Protein AF-A0A8X6LB91-F1 (afdb_monomer)

Organism: Trichonephila clavata (NCBI:txid2740835)

Solvent-accessible surface area (backbone atoms only — not comparable to full-atom values): 6832 Å² total; per-residue (Å²): 137,91,85,79,81,79,76,78,58,81,75,78,71,67,66,92,68,75,81,70,51,73,68,56,51,52,51,51,53,52,53,54,64,71,63,55,77,73,88,69,89,72,88,66,86,80,71,81,89,72,65,76,62,70,81,71,53,60,57,46,66,46,72,69,92,65,95,73,62,92,92,57,74,76,45,51,69,76,27,46,51,78,43,82,57,100,87,54,70,45,63,54,79,78,84,82,127

Structure (mmCIF, N/CA/C/O backbone):
data_AF-A0A8X6LB91-F1
#
_entry.id   AF-A0A8X6LB91-F1
#
loop_
_atom_site.group_PDB
_atom_site.id
_atom_site.type_symbol
_atom_site.label_atom_id
_atom_site.label_alt_id
_atom_site.label_comp_id
_atom_site.label_asym_id
_atom_site.label_entity_id
_atom_site.label_seq_id
_atom_site.pdbx_PDB_ins_code
_atom_site.Cartn_x
_atom_site.Cartn_y
_atom_site.Cartn_z
_atom_site.occupancy
_atom_site.B_iso_or_equiv
_atom_site.auth_seq_id
_atom_site.auth_comp_id
_atom_site.auth_asym_id
_atom_site.auth_atom_id
_atom_site.pdbx_PDB_model_num
ATOM 1 N N . MET A 1 1 ? 23.402 -38.385 -31.953 1.00 45.81 1 MET A N 1
ATOM 2 C CA . MET A 1 1 ? 22.320 -37.489 -31.497 1.00 45.81 1 MET A CA 1
ATOM 3 C C . MET A 1 1 ? 22.948 -36.538 -30.490 1.00 45.81 1 MET A C 1
ATOM 5 O O . MET A 1 1 ? 23.275 -36.982 -29.400 1.00 45.81 1 MET A O 1
ATOM 9 N N . VAL A 1 2 ? 23.268 -35.303 -30.886 1.00 44.09 2 VAL A N 1
ATOM 10 C CA . VAL A 1 2 ? 23.902 -34.327 -29.981 1.00 44.09 2 VAL A CA 1
ATOM 11 C C . VAL A 1 2 ? 22.785 -33.481 -29.388 1.00 44.09 2 VAL A C 1
ATOM 13 O O . VAL A 1 2 ? 22.206 -32.644 -30.070 1.00 44.09 2 VAL A O 1
ATOM 16 N N . PHE A 1 3 ? 22.430 -33.778 -28.144 1.00 51.16 3 PHE A N 1
ATOM 17 C CA . PHE A 1 3 ? 21.485 -33.000 -27.356 1.00 51.16 3 PHE A CA 1
ATOM 18 C C . PHE A 1 3 ? 22.316 -32.270 -26.299 1.00 51.16 3 PHE A C 1
ATOM 20 O O . PHE A 1 3 ? 22.831 -32.914 -25.388 1.00 51.16 3 PHE A O 1
ATOM 27 N N . GLY A 1 4 ? 22.546 -30.966 -26.472 1.00 65.19 4 GLY A N 1
ATOM 28 C CA . GLY A 1 4 ? 23.412 -30.229 -25.546 1.00 65.19 4 GLY A CA 1
ATOM 29 C C . GLY A 1 4 ? 23.968 -28.884 -26.007 1.00 65.19 4 GLY A C 1
ATOM 30 O O . GLY A 1 4 ? 24.877 -28.382 -25.353 1.00 65.19 4 GLY A O 1
ATOM 31 N N . GLU A 1 5 ? 23.472 -28.273 -27.085 1.00 66.44 5 GLU A N 1
ATOM 32 C CA . GLU A 1 5 ? 23.800 -26.861 -27.307 1.00 66.44 5 GLU A CA 1
ATOM 33 C C . GLU A 1 5 ? 22.953 -25.988 -26.378 1.00 66.44 5 GLU A C 1
ATOM 35 O O . GLU A 1 5 ? 21.722 -26.045 -26.380 1.00 66.44 5 GLU A O 1
ATOM 40 N N . ASN A 1 6 ? 23.634 -25.194 -25.550 1.00 64.88 6 ASN A N 1
ATOM 41 C CA . ASN A 1 6 ? 23.001 -24.185 -24.715 1.00 64.88 6 ASN A CA 1
ATOM 42 C C . ASN A 1 6 ? 22.403 -23.117 -25.630 1.00 64.88 6 ASN A C 1
ATOM 44 O O . ASN A 1 6 ? 23.141 -22.341 -26.235 1.00 64.88 6 ASN A O 1
ATOM 48 N N . LEU A 1 7 ? 21.072 -23.066 -25.720 1.00 66.38 7 LEU A N 1
ATOM 49 C CA . LEU A 1 7 ? 20.389 -21.948 -26.360 1.00 66.38 7 LEU A CA 1
ATOM 50 C C . LEU A 1 7 ? 20.791 -20.677 -25.588 1.00 66.38 7 LEU A C 1
ATOM 52 O O . LEU A 1 7 ? 20.522 -20.610 -24.382 1.00 66.38 7 LEU A O 1
ATOM 56 N N . PRO A 1 8 ? 21.465 -19.693 -26.208 1.00 61.47 8 PRO A N 1
ATOM 57 C CA . PRO A 1 8 ? 21.866 -18.494 -25.493 1.00 61.47 8 PRO A CA 1
ATOM 58 C C . PRO A 1 8 ? 20.609 -17.811 -24.953 1.00 61.47 8 PRO A C 1
ATOM 60 O O . PRO A 1 8 ? 19.675 -17.509 -25.697 1.00 61.47 8 PRO A O 1
ATOM 63 N N . LEU A 1 9 ? 20.570 -17.609 -23.633 1.00 66.00 9 LEU A N 1
ATOM 64 C CA . LEU A 1 9 ? 19.507 -16.858 -22.974 1.00 66.00 9 LEU A CA 1
ATOM 65 C C . LEU A 1 9 ? 19.355 -15.516 -23.694 1.00 66.00 9 LEU A C 1
ATOM 67 O O . LEU A 1 9 ? 20.350 -14.842 -23.961 1.00 66.00 9 LEU A O 1
ATOM 71 N N . SER A 1 10 ? 18.115 -15.103 -23.962 1.00 59.59 10 SER A N 1
ATOM 72 C CA . SER A 1 10 ? 17.782 -13.873 -24.702 1.00 59.59 10 SER A CA 1
ATOM 73 C C . SER A 1 10 ? 18.458 -12.595 -24.162 1.00 59.59 10 SER A C 1
ATOM 75 O O . SER A 1 10 ? 18.444 -11.572 -24.839 1.00 59.59 10 SER A O 1
ATOM 77 N N . GLY A 1 11 ? 19.052 -12.640 -22.963 1.00 55.88 11 GLY A N 1
ATOM 78 C CA . GLY A 1 11 ? 19.839 -11.562 -22.363 1.00 55.88 11 GLY A CA 1
ATOM 79 C C . GLY A 1 11 ? 21.249 -11.358 -22.940 1.00 55.88 11 GLY A C 1
ATOM 80 O O . GLY A 1 11 ? 21.787 -10.270 -22.779 1.00 55.88 11 GLY A O 1
ATOM 81 N N . TYR A 1 12 ? 21.837 -12.333 -23.647 1.00 57.78 12 TYR A N 1
ATOM 82 C CA . TYR A 1 12 ? 23.148 -12.170 -24.308 1.00 57.78 12 TYR A CA 1
ATOM 83 C C . TYR A 1 12 ? 23.069 -11.422 -25.651 1.00 57.78 12 TYR A C 1
ATOM 85 O O . TYR A 1 12 ? 24.098 -11.110 -26.242 1.00 57.78 12 TYR A O 1
ATOM 93 N N . LEU A 1 13 ? 21.858 -11.120 -26.133 1.00 58.16 13 LEU A N 1
ATOM 94 C CA . LEU A 1 13 ? 21.624 -10.340 -27.356 1.00 58.16 13 LEU A CA 1
ATOM 95 C C . LEU A 1 13 ? 21.592 -8.825 -27.111 1.00 58.16 13 LEU A C 1
ATOM 97 O O . LEU A 1 13 ? 21.369 -8.050 -28.042 1.00 58.16 13 LEU A O 1
ATOM 101 N N . LEU A 1 14 ? 21.796 -8.384 -25.868 1.00 60.00 14 LEU A N 1
ATOM 102 C CA . LEU A 1 14 ? 21.882 -6.966 -25.551 1.00 60.00 14 LEU A CA 1
ATOM 103 C C . LEU A 1 14 ? 23.282 -6.467 -25.912 1.00 60.00 14 LEU A C 1
ATOM 105 O O . LEU A 1 14 ? 24.189 -6.430 -25.088 1.00 60.00 14 LEU A O 1
ATOM 109 N N . HIS A 1 15 ? 23.454 -6.108 -27.181 1.00 63.06 15 HIS A N 1
ATOM 110 C CA . HIS A 1 15 ? 24.549 -5.242 -27.594 1.00 63.06 15 HIS A CA 1
ATOM 111 C C . HIS A 1 15 ? 24.449 -3.912 -26.840 1.00 63.06 15 HIS A C 1
ATOM 113 O O . HIS A 1 15 ? 23.336 -3.446 -26.586 1.00 63.06 15 HIS A O 1
ATOM 119 N N . ASP A 1 16 ? 25.591 -3.284 -26.541 1.00 61.50 16 ASP A N 1
ATOM 120 C CA . ASP A 1 16 ? 25.652 -1.905 -26.048 1.00 61.50 16 ASP A CA 1
ATOM 121 C C . ASP A 1 16 ? 24.970 -0.972 -27.060 1.00 61.50 16 ASP A C 1
ATOM 123 O O . ASP A 1 16 ? 25.577 -0.439 -27.995 1.00 61.50 16 ASP A O 1
ATOM 127 N N . SER A 1 17 ? 23.658 -0.801 -26.917 1.00 62.50 17 SER A N 1
ATOM 128 C CA . SER A 1 17 ? 22.904 0.148 -27.711 1.00 62.50 17 SER A CA 1
ATOM 129 C C . SER A 1 17 ? 23.283 1.532 -27.211 1.00 62.50 17 SER A C 1
ATOM 131 O O . SER A 1 17 ? 23.098 1.835 -26.030 1.00 62.50 17 SER A O 1
ATOM 133 N N . LYS A 1 18 ? 23.806 2.373 -28.109 1.00 65.69 18 LYS A N 1
ATOM 134 C CA . LYS A 1 18 ? 24.037 3.795 -27.836 1.00 65.69 18 LYS A CA 1
ATOM 135 C C . LYS A 1 18 ? 22.816 4.374 -27.126 1.00 65.69 18 LYS A C 1
ATOM 137 O O . LYS A 1 18 ? 21.695 4.189 -27.598 1.00 65.69 18 LYS A O 1
ATOM 142 N N . LEU A 1 19 ? 23.055 5.064 -26.009 1.00 63.91 19 LEU A N 1
ATOM 143 C CA . LEU A 1 19 ? 22.016 5.732 -25.234 1.00 63.91 19 LEU A CA 1
ATOM 144 C C . LEU A 1 19 ? 21.145 6.558 -26.189 1.00 63.91 19 LEU A C 1
ATOM 146 O O . LEU A 1 19 ? 21.644 7.468 -26.855 1.00 63.91 19 LEU A O 1
ATOM 150 N N . ALA A 1 20 ? 19.872 6.178 -26.312 1.00 64.94 20 ALA A N 1
ATOM 151 C CA . ALA A 1 20 ? 18.947 6.828 -27.227 1.00 64.94 20 ALA A CA 1
ATOM 152 C C . ALA A 1 20 ? 18.900 8.327 -26.913 1.00 64.94 20 ALA A C 1
ATOM 154 O O . ALA A 1 20 ? 18.798 8.721 -25.748 1.00 64.94 20 ALA A O 1
ATOM 155 N N . SER A 1 21 ? 18.987 9.171 -27.946 1.00 76.94 21 SER A N 1
ATOM 156 C CA . SER A 1 21 ? 18.877 10.614 -27.746 1.00 76.94 21 SER A CA 1
ATOM 157 C C . SER A 1 21 ? 17.528 10.941 -27.086 1.00 76.94 21 SER A C 1
ATOM 159 O O . SER A 1 21 ? 16.532 10.263 -27.367 1.00 76.94 21 SER A O 1
ATOM 161 N N . PRO A 1 22 ? 17.440 12.002 -26.264 1.00 78.56 22 PRO A N 1
ATOM 162 C CA . PRO A 1 22 ? 16.179 12.404 -25.639 1.00 78.56 22 PRO A CA 1
ATOM 163 C C . PRO A 1 22 ? 15.037 12.580 -26.654 1.00 78.56 22 PRO A C 1
ATOM 165 O O . PRO A 1 22 ? 13.893 12.226 -26.380 1.00 78.56 22 PRO A O 1
ATOM 168 N N . SER A 1 23 ? 15.356 13.047 -27.866 1.00 79.69 23 SER A N 1
ATOM 169 C CA . SER A 1 23 ? 14.406 13.163 -28.979 1.00 79.69 23 SER A CA 1
ATOM 170 C C . SER A 1 23 ? 13.879 11.812 -29.476 1.00 79.69 23 SER A C 1
ATOM 172 O O . SER A 1 23 ? 12.680 11.675 -29.714 1.00 79.69 23 SER A O 1
ATOM 174 N N . SER A 1 24 ? 14.744 10.799 -29.575 1.00 79.44 24 SER A N 1
ATOM 175 C CA . SER A 1 24 ? 14.364 9.439 -29.978 1.00 79.44 24 SER A CA 1
ATOM 176 C C . SER A 1 24 ? 13.450 8.788 -28.937 1.00 79.44 24 SER A C 1
ATOM 178 O O . SER A 1 24 ? 12.484 8.116 -29.290 1.00 79.44 24 SER A O 1
ATOM 180 N N . PHE A 1 25 ? 13.702 9.039 -27.648 1.00 81.69 25 PHE A N 1
ATOM 181 C CA . PHE A 1 25 ? 12.842 8.568 -26.562 1.00 81.69 25 PHE A CA 1
ATOM 182 C C . PHE A 1 25 ? 11.435 9.178 -26.635 1.00 81.69 25 PHE A C 1
ATOM 184 O O . PHE A 1 25 ? 10.445 8.450 -26.580 1.00 81.69 25 PHE A O 1
ATOM 191 N N . VAL A 1 26 ? 11.334 10.496 -26.839 1.00 85.12 26 VAL A N 1
ATOM 192 C CA . VAL A 1 26 ? 10.039 11.180 -27.007 1.00 85.12 26 VAL A CA 1
ATOM 193 C C . VAL A 1 26 ? 9.275 10.627 -28.211 1.00 85.12 26 VAL A C 1
ATOM 195 O O . VAL A 1 26 ? 8.073 10.376 -28.113 1.00 85.12 26 VAL A O 1
ATOM 198 N N . GLN A 1 27 ? 9.961 10.373 -29.328 1.00 86.94 27 GLN A N 1
ATOM 199 C CA . GLN A 1 27 ? 9.348 9.758 -30.505 1.00 86.94 27 GLN A CA 1
ATOM 200 C C . GLN A 1 27 ? 8.775 8.370 -30.183 1.00 86.94 27 GLN A C 1
ATOM 202 O O . GLN A 1 27 ? 7.632 8.087 -30.540 1.00 86.94 27 GLN A O 1
ATOM 207 N N . ILE A 1 28 ? 9.515 7.536 -29.451 1.00 85.44 28 ILE A N 1
ATOM 208 C CA . ILE A 1 28 ? 9.045 6.218 -29.007 1.00 85.44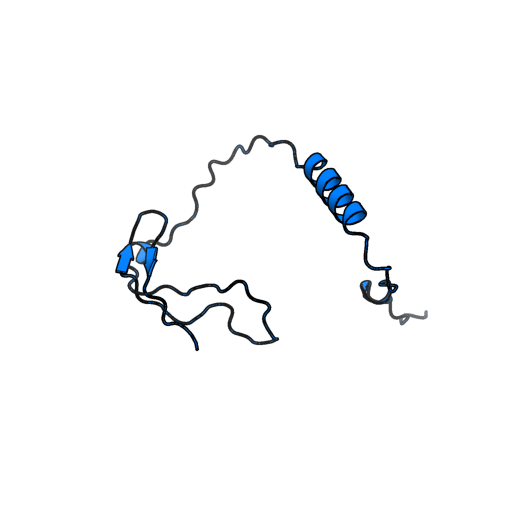 28 ILE A CA 1
ATOM 209 C C . ILE A 1 28 ? 7.818 6.354 -28.093 1.00 85.44 28 ILE A C 1
ATOM 211 O O . ILE A 1 28 ? 6.800 5.702 -28.336 1.00 85.44 28 ILE A O 1
ATOM 215 N N . CYS A 1 29 ? 7.849 7.239 -27.094 1.00 86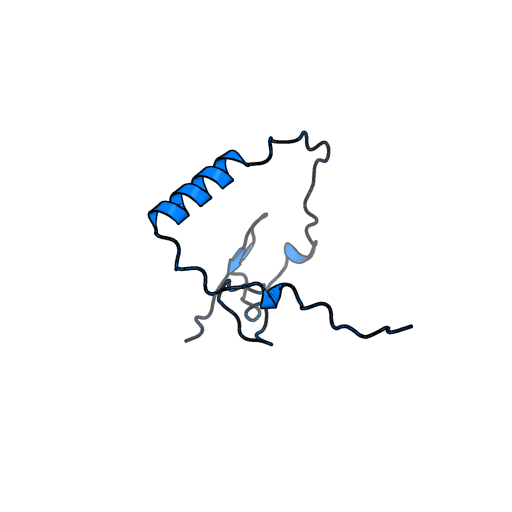.38 29 CYS A N 1
ATOM 216 C CA . CYS A 1 29 ? 6.688 7.493 -26.236 1.00 86.38 29 CYS A CA 1
ATOM 217 C C . CYS A 1 29 ? 5.451 7.895 -27.050 1.00 86.38 29 CYS A C 1
ATOM 219 O O . CYS A 1 29 ? 4.372 7.342 -26.836 1.00 86.38 29 CYS A O 1
ATOM 221 N N . ASN A 1 30 ? 5.618 8.781 -28.034 1.00 86.81 30 ASN A N 1
ATOM 222 C CA . ASN A 1 30 ? 4.533 9.197 -28.920 1.00 86.81 30 ASN A CA 1
ATOM 223 C C . ASN A 1 30 ? 3.993 8.021 -29.752 1.00 86.81 30 ASN A C 1
ATOM 225 O O . ASN A 1 30 ? 2.778 7.850 -29.864 1.00 86.81 30 ASN A O 1
ATOM 229 N N . THR A 1 31 ? 4.860 7.147 -30.276 1.00 87.62 31 THR A N 1
ATOM 230 C CA . THR A 1 31 ? 4.399 5.937 -30.981 1.00 87.62 31 THR A CA 1
ATOM 231 C C . THR A 1 31 ? 3.576 5.022 -30.073 1.00 87.62 31 THR A C 1
ATOM 233 O O . THR A 1 31 ? 2.484 4.612 -30.461 1.00 87.62 31 THR A O 1
ATOM 236 N N . PHE A 1 32 ? 4.004 4.792 -28.828 1.00 86.62 32 PHE A N 1
ATOM 237 C CA . PHE A 1 32 ? 3.236 3.999 -27.864 1.00 86.62 32 PHE A CA 1
ATOM 238 C C . PHE A 1 32 ? 1.906 4.647 -27.471 1.00 86.62 32 PHE A C 1
ATOM 240 O O . PHE A 1 32 ? 0.929 3.933 -27.245 1.00 86.62 32 PHE A O 1
ATOM 247 N N . THR A 1 33 ? 1.818 5.981 -27.429 1.00 84.50 33 THR A N 1
ATOM 248 C CA . THR A 1 33 ? 0.525 6.646 -27.202 1.00 84.50 33 THR A CA 1
ATOM 249 C C . THR A 1 33 ? -0.471 6.404 -28.333 1.00 84.50 33 THR A C 1
ATOM 251 O O . THR A 1 33 ? -1.666 6.300 -28.058 1.00 84.50 33 THR A O 1
ATOM 254 N N . ASN A 1 34 ? 0.009 6.233 -29.567 1.00 85.50 34 ASN A N 1
ATOM 255 C CA . ASN A 1 34 ? -0.827 5.888 -30.719 1.00 85.50 34 ASN A CA 1
ATOM 256 C C . ASN A 1 34 ? -1.195 4.396 -30.761 1.00 85.50 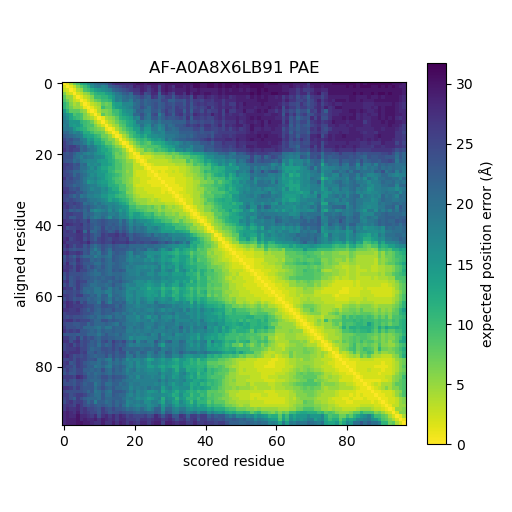34 ASN A C 1
ATOM 258 O O . ASN A 1 34 ? -2.211 4.036 -31.345 1.00 85.50 34 ASN A O 1
ATOM 262 N N . LEU A 1 35 ? -0.411 3.532 -30.107 1.00 85.38 35 LEU A N 1
ATOM 263 C CA . LEU A 1 35 ? -0.682 2.096 -29.959 1.00 85.38 35 LEU A CA 1
ATOM 264 C C . LEU A 1 35 ? -1.615 1.766 -28.785 1.00 85.38 35 LEU A C 1
ATOM 266 O O . LEU A 1 35 ? -1.760 0.597 -28.422 1.00 85.38 35 LEU A O 1
ATOM 270 N N . ARG A 1 36 ? -2.232 2.772 -28.149 1.00 79.44 36 ARG A N 1
ATOM 271 C CA . ARG A 1 36 ? -3.171 2.528 -27.050 1.00 79.44 36 ARG A CA 1
ATOM 272 C C . ARG A 1 36 ? -4.284 1.588 -27.527 1.00 79.44 36 ARG A C 1
ATOM 274 O O . ARG A 1 36 ? -4.894 1.864 -28.560 1.00 79.44 36 ARG A O 1
ATOM 281 N N . PRO A 1 37 ? -4.577 0.510 -26.781 1.00 79.00 37 PRO A N 1
ATOM 282 C CA . PRO A 1 37 ? -5.690 -0.365 -27.107 1.00 79.00 37 PRO A CA 1
ATOM 283 C C . PRO A 1 37 ? -6.976 0.451 -27.245 1.00 79.00 37 PRO A C 1
ATOM 285 O O . PRO A 1 37 ? -7.281 1.285 -26.387 1.00 79.00 37 PRO A O 1
ATOM 288 N N . VAL A 1 38 ? -7.735 0.206 -28.314 1.00 81.50 38 VAL A N 1
ATOM 289 C CA . VAL A 1 38 ? -9.100 0.728 -28.427 1.00 81.50 38 VAL A CA 1
ATOM 290 C C . VAL A 1 38 ? -9.887 0.198 -27.234 1.00 81.50 38 VAL A C 1
ATOM 292 O O . VAL A 1 38 ? -9.752 -0.977 -26.887 1.00 81.50 38 VAL A O 1
ATOM 295 N N . GLN A 1 39 ? -10.680 1.057 -26.587 1.00 74.00 39 GLN A N 1
ATOM 296 C CA . GLN A 1 39 ? -11.534 0.627 -25.482 1.00 74.00 39 GLN A CA 1
ATOM 297 C C . GLN A 1 39 ? -12.430 -0.511 -25.970 1.00 74.00 39 GLN A C 1
ATOM 299 O O . GLN A 1 39 ? -13.319 -0.313 -26.797 1.00 74.00 39 GLN A O 1
ATOM 304 N N . THR A 1 40 ? -12.164 -1.719 -25.489 1.00 74.75 40 THR A N 1
ATOM 305 C CA . THR A 1 40 ? -12.999 -2.876 -25.779 1.00 74.75 40 THR A CA 1
ATOM 306 C C . THR A 1 40 ? -14.239 -2.813 -24.900 1.00 74.75 40 THR A C 1
ATOM 308 O O . THR A 1 40 ? -14.203 -2.296 -23.779 1.00 74.75 40 THR A O 1
ATOM 311 N N . SER A 1 41 ? -15.366 -3.324 -25.403 1.00 78.38 41 SER A N 1
ATOM 312 C CA . SER A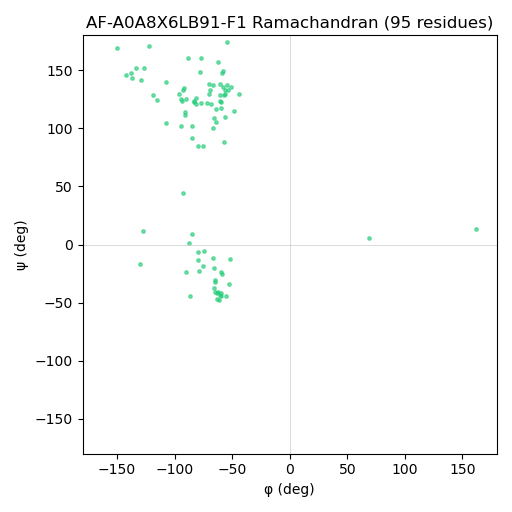 1 41 ? -16.562 -3.456 -24.576 1.00 78.38 41 SER A CA 1
ATOM 313 C C . SER A 1 41 ? -16.261 -4.442 -23.454 1.00 78.38 41 SER A C 1
ATOM 315 O O . SER A 1 41 ? -16.133 -5.648 -23.660 1.00 78.38 41 SER A O 1
ATOM 317 N N . HIS A 1 42 ? -16.080 -3.917 -22.250 1.00 74.25 42 HIS A N 1
ATOM 318 C CA . HIS A 1 42 ? -15.872 -4.736 -21.078 1.00 74.25 42 HIS A CA 1
ATOM 319 C C . HIS A 1 42 ? -17.248 -5.142 -20.535 1.00 74.25 42 HIS A C 1
ATOM 321 O O . HIS A 1 42 ? -17.865 -4.419 -19.755 1.00 74.25 42 HIS A O 1
ATOM 327 N N . HIS A 1 43 ? -17.756 -6.296 -20.978 1.00 78.38 43 HIS A N 1
ATOM 328 C CA . HIS A 1 43 ? -19.093 -6.789 -20.609 1.00 78.38 43 HIS A CA 1
ATOM 329 C C . HIS A 1 43 ? -19.233 -7.163 -19.123 1.00 78.38 43 HIS A C 1
ATOM 331 O O . HIS A 1 43 ? -20.343 -7.355 -18.627 1.00 78.38 43 HIS A O 1
ATOM 337 N N . THR A 1 44 ? -18.124 -7.232 -18.386 1.00 78.62 44 THR A N 1
ATOM 338 C CA . THR A 1 44 ? -18.125 -7.568 -16.963 1.00 78.62 44 THR A CA 1
ATOM 339 C C . THR A 1 44 ? -18.167 -6.302 -16.113 1.00 78.62 44 THR A C 1
ATOM 341 O O . THR A 1 44 ? -17.273 -5.461 -16.160 1.00 78.62 44 THR A O 1
ATOM 344 N N . LYS A 1 45 ? -19.160 -6.174 -15.234 1.00 75.44 45 LYS A N 1
ATOM 345 C CA . LYS A 1 45 ? -19.093 -5.201 -14.136 1.00 75.44 45 LYS A CA 1
ATOM 346 C C . LYS A 1 45 ? -18.130 -5.749 -13.079 1.00 75.44 45 LYS A C 1
ATOM 348 O O . LYS A 1 45 ? -18.552 -6.436 -12.155 1.00 75.44 45 LYS A O 1
ATOM 353 N N . GLN A 1 46 ? -16.828 -5.518 -13.252 1.00 76.50 46 GLN A N 1
ATOM 354 C CA . GLN A 1 46 ? -15.820 -5.948 -12.281 1.00 76.50 46 GLN A CA 1
ATOM 355 C C . GLN A 1 46 ? -16.004 -5.150 -10.984 1.00 76.50 46 GLN A C 1
ATOM 357 O O . GLN A 1 46 ? -15.598 -3.994 -10.885 1.00 76.50 46 GLN A O 1
ATOM 362 N N . LYS A 1 47 ? -16.645 -5.763 -9.984 1.00 80.19 47 LYS A N 1
ATOM 363 C CA . LYS A 1 47 ? -16.611 -5.259 -8.612 1.00 80.19 47 LYS A CA 1
ATOM 364 C C . LYS A 1 47 ? -15.320 -5.773 -7.973 1.00 80.19 47 LYS A C 1
ATOM 366 O O . LYS A 1 47 ? -15.132 -6.990 -7.944 1.00 80.19 47 LYS A O 1
ATOM 371 N N . PRO A 1 48 ? -14.438 -4.897 -7.465 1.00 82.81 48 PRO A N 1
ATOM 372 C CA . PRO A 1 48 ? -13.258 -5.360 -6.757 1.00 82.81 48 PRO A CA 1
ATOM 373 C C . PRO A 1 48 ? -13.692 -6.170 -5.535 1.00 82.81 48 PRO A C 1
ATOM 375 O O . PRO A 1 48 ? -14.632 -5.800 -4.824 1.00 82.81 48 PRO A O 1
ATOM 378 N N . PHE A 1 49 ? -13.007 -7.282 -5.293 1.00 84.62 49 PHE A N 1
ATOM 379 C CA . PHE A 1 49 ? -13.136 -7.990 -4.031 1.00 84.62 49 PHE A CA 1
ATOM 380 C C . PHE A 1 49 ? -12.516 -7.126 -2.927 1.00 84.62 49 PHE A C 1
ATOM 382 O O . PHE A 1 49 ? -11.339 -6.775 -3.000 1.00 84.62 49 PHE A O 1
ATOM 389 N N . ILE A 1 50 ? -13.316 -6.769 -1.923 1.00 83.00 50 ILE A N 1
ATOM 390 C CA . ILE A 1 50 ? -12.868 -6.021 -0.746 1.00 83.00 50 ILE A CA 1
ATOM 391 C C . ILE A 1 50 ? -13.037 -6.940 0.455 1.00 83.00 50 ILE A C 1
ATOM 393 O O . ILE A 1 50 ? -14.128 -7.458 0.705 1.00 83.00 50 ILE A O 1
ATOM 397 N N . PHE A 1 51 ? -11.947 -7.156 1.184 1.00 86.94 51 PHE A N 1
ATOM 398 C CA . PHE A 1 51 ? -11.961 -7.967 2.390 1.00 86.94 51 PHE A CA 1
ATOM 399 C C . PHE A 1 51 ? -12.793 -7.279 3.482 1.00 86.94 51 PHE A C 1
ATOM 401 O O . PHE A 1 51 ? -12.687 -6.069 3.660 1.00 86.94 51 PHE A O 1
ATOM 408 N N . ARG A 1 52 ? -13.635 -8.027 4.207 1.00 86.75 52 ARG A N 1
ATOM 409 C CA . ARG A 1 52 ? -14.581 -7.432 5.174 1.00 86.75 52 ARG A CA 1
ATOM 410 C C . ARG A 1 52 ? -13.869 -6.699 6.307 1.00 86.75 52 ARG A C 1
ATOM 412 O O . ARG A 1 52 ? -14.251 -5.581 6.638 1.00 86.75 52 ARG A O 1
ATOM 419 N N . ASP A 1 53 ? -12.788 -7.278 6.812 1.00 88.19 53 ASP A N 1
ATOM 420 C CA . ASP A 1 53 ? -12.045 -6.706 7.940 1.00 88.19 53 ASP A CA 1
ATOM 421 C C . ASP A 1 53 ? -11.212 -5.488 7.525 1.00 88.19 53 ASP A C 1
ATOM 423 O O . ASP A 1 53 ? -10.654 -4.791 8.369 1.00 88.19 53 ASP A O 1
ATOM 427 N N . LEU A 1 54 ? -11.165 -5.180 6.223 1.00 87.44 54 LEU A N 1
ATOM 428 C CA . LEU A 1 54 ? -10.575 -3.947 5.723 1.00 87.44 54 LEU A CA 1
ATOM 429 C C . LEU A 1 54 ? -11.371 -2.714 6.177 1.00 87.44 54 LEU A C 1
ATOM 431 O O . LEU A 1 54 ? -1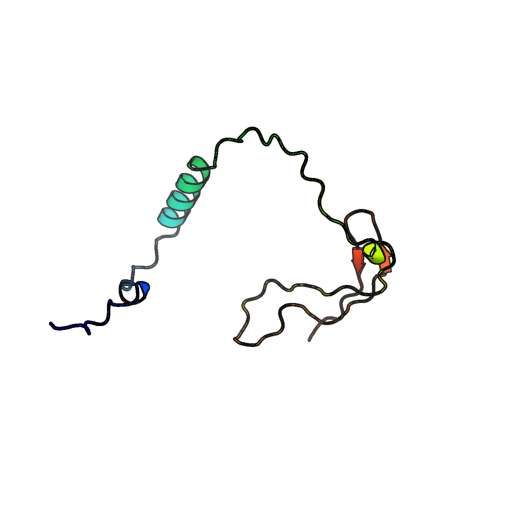0.818 -1.627 6.195 1.00 87.44 54 LEU A O 1
ATOM 435 N N . ALA A 1 55 ? -12.643 -2.869 6.565 1.00 84.81 55 ALA A N 1
ATOM 436 C CA . ALA A 1 55 ? -13.448 -1.791 7.144 1.00 84.81 55 ALA A CA 1
ATOM 437 C C . ALA A 1 55 ? -13.150 -1.535 8.635 1.00 84.81 55 ALA A C 1
ATOM 439 O O . ALA A 1 55 ? -13.577 -0.521 9.182 1.00 84.81 55 ALA A O 1
ATOM 440 N N . THR A 1 56 ? -12.430 -2.447 9.293 1.00 90.75 56 THR A N 1
ATOM 441 C CA . THR A 1 56 ? -12.123 -2.402 10.733 1.00 90.75 56 THR A CA 1
ATOM 442 C C . THR A 1 56 ? -10.626 -2.534 11.011 1.00 90.75 56 THR A C 1
ATOM 444 O O . THR A 1 56 ? -10.220 -2.767 12.149 1.00 90.75 56 THR A O 1
ATOM 447 N N . CYS A 1 57 ? -9.782 -2.433 9.982 1.00 90.69 57 CYS A N 1
ATOM 448 C CA . CYS A 1 57 ? -8.350 -2.637 10.124 1.00 90.69 57 CYS A CA 1
ATOM 449 C C . CYS A 1 57 ? -7.708 -1.497 10.927 1.00 90.69 57 CYS A C 1
ATOM 451 O O . CYS A 1 57 ? -7.927 -0.318 10.652 1.00 90.69 57 CYS A O 1
ATOM 453 N N . THR A 1 58 ? -6.868 -1.854 11.899 1.00 92.50 58 THR A N 1
ATOM 454 C CA . THR A 1 58 ? -6.128 -0.888 12.728 1.00 92.50 58 THR A CA 1
ATOM 455 C C . THR A 1 58 ? -4.770 -0.524 12.135 1.00 92.50 58 THR A C 1
ATOM 457 O O . THR A 1 58 ? -4.234 0.543 12.427 1.00 92.50 58 THR A O 1
ATOM 460 N N . HIS A 1 59 ? -4.213 -1.401 11.298 1.00 92.31 59 HIS A N 1
ATOM 461 C CA . HIS A 1 59 ? -2.902 -1.238 10.684 1.00 92.31 59 HIS A CA 1
ATOM 462 C C . HIS A 1 59 ? -2.929 -1.660 9.217 1.00 92.31 59 HIS A C 1
ATOM 464 O O . HIS A 1 59 ? -3.633 -2.601 8.846 1.00 92.31 59 HIS A O 1
ATOM 470 N N . VAL A 1 60 ? -2.113 -0.998 8.401 1.00 90.81 60 VAL A N 1
ATOM 471 C CA . VAL A 1 60 ? -1.911 -1.331 6.986 1.00 90.81 60 VAL A CA 1
ATOM 472 C C . VAL A 1 60 ? -0.426 -1.335 6.641 1.00 90.81 60 VAL A C 1
ATOM 474 O O . VAL A 1 60 ? 0.365 -0.631 7.261 1.00 90.81 60 VAL A O 1
ATOM 477 N N . PHE A 1 61 ? -0.035 -2.131 5.649 1.00 88.56 61 PHE A N 1
ATOM 478 C CA . PHE A 1 61 ? 1.336 -2.162 5.142 1.00 88.56 61 PHE A CA 1
ATOM 479 C C . PHE A 1 61 ? 1.483 -1.198 3.962 1.00 88.56 61 PHE A C 1
ATOM 481 O O . PHE A 1 61 ? 0.665 -1.215 3.039 1.00 88.56 61 PHE A O 1
ATOM 488 N N . VAL A 1 62 ? 2.536 -0.380 3.966 1.00 86.38 62 VAL A N 1
ATOM 489 C CA . VAL A 1 62 ? 2.786 0.611 2.909 1.00 86.38 62 VAL A CA 1
ATOM 490 C C . VAL A 1 62 ? 3.760 0.046 1.885 1.00 86.38 62 VAL A C 1
ATOM 492 O O . VAL A 1 62 ? 4.834 -0.446 2.226 1.00 86.38 62 VAL A O 1
ATOM 495 N N . ARG A 1 63 ? 3.409 0.118 0.601 1.00 85.88 63 ARG A N 1
ATOM 496 C CA . ARG A 1 63 ? 4.315 -0.274 -0.483 1.00 85.88 63 ARG A CA 1
ATOM 497 C C . ARG A 1 63 ? 5.122 0.931 -0.958 1.00 85.88 63 ARG A C 1
ATOM 499 O O . ARG A 1 63 ? 4.591 1.794 -1.648 1.00 85.88 63 ARG A O 1
ATOM 506 N N . THR A 1 64 ? 6.422 0.925 -0.690 1.00 81.81 64 THR A N 1
ATOM 507 C CA . THR A 1 64 ? 7.364 1.893 -1.271 1.00 81.81 64 THR A CA 1
ATOM 508 C C . THR A 1 64 ? 7.756 1.458 -2.684 1.00 81.81 64 THR A C 1
ATOM 510 O O . THR A 1 64 ? 8.193 0.322 -2.884 1.00 81.81 64 THR A O 1
ATOM 513 N N . ASN A 1 65 ? 7.603 2.320 -3.688 1.00 77.94 65 ASN A N 1
ATOM 514 C CA . ASN A 1 65 ? 7.953 1.992 -5.078 1.00 77.94 65 ASN A CA 1
ATOM 515 C C . ASN A 1 65 ? 9.395 2.401 -5.437 1.00 77.94 65 ASN A C 1
ATOM 517 O O . ASN A 1 65 ? 9.634 2.996 -6.483 1.00 77.94 65 ASN A O 1
ATOM 521 N N . SER A 1 66 ? 10.345 2.121 -4.544 1.00 81.31 66 SER A N 1
ATOM 522 C CA . SER A 1 66 ? 11.776 2.349 -4.757 1.00 81.31 66 SER A CA 1
ATOM 523 C C . SER A 1 66 ? 12.448 1.147 -5.430 1.00 81.31 66 SER A C 1
ATOM 525 O O . SER A 1 66 ? 11.920 0.029 -5.412 1.00 81.31 66 SER A O 1
ATOM 527 N N . ILE A 1 67 ? 13.624 1.379 -6.027 1.00 82.06 67 ILE A N 1
ATOM 528 C CA . ILE A 1 67 ? 14.508 0.306 -6.499 1.00 82.06 67 ILE A CA 1
ATOM 529 C C . ILE A 1 67 ? 14.888 -0.539 -5.283 1.00 82.06 67 ILE A C 1
ATOM 531 O O . ILE A 1 67 ? 15.386 -0.013 -4.289 1.00 82.06 67 ILE A O 1
ATOM 535 N N . ARG A 1 68 ? 14.611 -1.841 -5.359 1.00 77.31 68 ARG A N 1
ATOM 536 C CA . ARG A 1 68 ? 14.804 -2.782 -4.256 1.00 77.31 68 ARG A CA 1
ATOM 537 C C . ARG A 1 68 ? 15.988 -3.684 -4.527 1.00 77.31 68 ARG A C 1
ATOM 539 O O . ARG A 1 68 ? 16.154 -4.164 -5.648 1.00 77.31 68 ARG A O 1
ATOM 546 N N . THR A 1 69 ? 16.776 -3.947 -3.496 1.00 83.12 69 THR A N 1
ATOM 547 C CA . THR A 1 69 ? 17.795 -4.996 -3.544 1.00 83.12 69 THR A CA 1
ATOM 548 C C . THR A 1 69 ? 17.146 -6.374 -3.392 1.00 83.12 69 THR A C 1
ATOM 550 O O . THR A 1 69 ? 16.003 -6.507 -2.939 1.00 83.12 69 THR A O 1
ATOM 553 N N . SER A 1 70 ? 17.863 -7.423 -3.805 1.00 83.75 70 SER A N 1
ATOM 554 C CA . SER A 1 70 ? 17.404 -8.801 -3.605 1.00 83.75 70 SER A CA 1
ATOM 555 C C . SER A 1 70 ? 17.094 -9.043 -2.124 1.00 83.75 70 SER A C 1
ATOM 557 O O . SER A 1 70 ? 17.853 -8.614 -1.259 1.00 83.75 70 SER A O 1
ATOM 559 N N . LEU A 1 71 ? 15.977 -9.722 -1.840 1.00 83.88 71 LEU A N 1
ATOM 560 C CA . LEU A 1 71 ? 15.471 -10.023 -0.490 1.00 83.88 71 LEU A CA 1
ATOM 561 C C . LEU A 1 71 ? 14.959 -8.820 0.329 1.00 83.88 71 LEU A C 1
ATOM 563 O O . LEU A 1 71 ? 14.560 -8.995 1.481 1.00 83.88 71 LEU A O 1
ATOM 567 N N . GLN A 1 72 ? 14.882 -7.615 -0.246 1.00 81.62 72 GLN A N 1
ATOM 568 C CA . GLN A 1 72 ? 14.260 -6.479 0.436 1.00 81.62 72 GLN A CA 1
ATOM 569 C C . GLN A 1 72 ? 12.736 -6.660 0.544 1.00 81.62 72 GLN A C 1
ATOM 571 O O . GLN A 1 72 ? 12.043 -6.920 -0.445 1.00 81.62 72 GLN A O 1
ATOM 576 N N . ARG A 1 73 ? 12.191 -6.487 1.756 1.00 78.38 73 ARG A N 1
ATOM 577 C CA . ARG A 1 73 ? 10.762 -6.682 2.057 1.00 78.38 73 ARG A CA 1
ATOM 578 C C . ARG A 1 73 ? 9.877 -5.801 1.180 1.00 78.38 73 ARG A C 1
ATOM 580 O O . ARG A 1 73 ? 10.045 -4.589 1.188 1.00 78.38 73 ARG A O 1
ATOM 587 N N . PHE A 1 74 ? 8.876 -6.393 0.518 1.00 74.81 74 PHE A N 1
ATOM 588 C CA . PHE A 1 74 ? 7.978 -5.717 -0.433 1.00 74.81 74 PHE A CA 1
ATOM 589 C C . PHE A 1 74 ? 7.169 -4.534 0.130 1.00 74.81 74 PHE A C 1
ATOM 591 O O . PHE A 1 74 ? 6.784 -3.628 -0.605 1.00 74.81 74 PHE A O 1
ATOM 598 N N . SER A 1 75 ? 6.914 -4.503 1.428 1.00 78.56 75 SER A N 1
ATOM 599 C CA . SER A 1 75 ? 6.163 -3.435 2.082 1.00 78.56 75 SER A CA 1
ATOM 600 C C . SER A 1 75 ? 6.832 -3.040 3.388 1.00 78.56 75 SER A C 1
ATOM 602 O O . SER A 1 75 ? 7.328 -3.904 4.112 1.00 78.56 75 SER A O 1
ATOM 604 N N . GLU A 1 76 ? 6.803 -1.755 3.711 1.00 78.06 76 GLU A N 1
ATOM 605 C CA . GLU A 1 76 ? 7.168 -1.276 5.039 1.00 78.06 76 GLU A CA 1
ATOM 606 C C . GLU A 1 76 ? 6.208 -1.847 6.083 1.00 78.06 76 GLU A C 1
ATOM 608 O O . GLU A 1 76 ? 5.106 -2.286 5.744 1.00 78.06 76 GLU A O 1
ATOM 613 N N . GLY A 1 77 ? 6.662 -1.908 7.338 1.00 80.25 77 GLY A N 1
ATOM 614 C CA . GLY A 1 77 ? 5.920 -2.489 8.458 1.00 80.25 77 GLY A CA 1
ATOM 615 C C . GLY A 1 77 ? 4.511 -1.905 8.666 1.00 80.25 77 GLY A C 1
ATOM 616 O O . GLY A 1 77 ? 4.109 -0.961 7.991 1.00 80.25 77 GLY A O 1
ATOM 617 N N . PRO A 1 78 ? 3.735 -2.471 9.604 1.00 88.56 78 PRO A N 1
ATOM 618 C CA . PRO A 1 78 ? 2.364 -2.033 9.834 1.00 88.56 78 PRO A CA 1
ATOM 619 C C . PRO A 1 78 ? 2.327 -0.576 10.323 1.00 88.56 78 PRO A C 1
ATOM 621 O O . PRO A 1 78 ? 2.821 -0.259 11.406 1.00 88.56 78 PRO A O 1
ATOM 624 N N . SER A 1 79 ? 1.717 0.303 9.53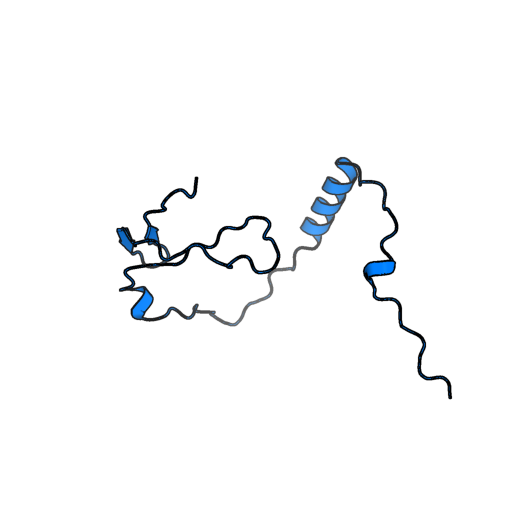0 1.00 89.94 79 SER A N 1
ATOM 625 C CA . SER A 1 79 ? 1.429 1.696 9.871 1.00 89.94 79 SER A CA 1
ATOM 626 C C . SER A 1 79 ? 0.032 1.804 10.483 1.00 89.94 79 SER A C 1
ATOM 628 O O . SER A 1 79 ? -0.907 1.217 9.935 1.00 89.94 79 SER A O 1
ATOM 630 N N . PRO A 1 80 ? -0.142 2.542 11.592 1.00 93.06 80 PRO A N 1
ATOM 631 C CA . PRO A 1 80 ? -1.450 2.705 12.209 1.00 93.06 80 PRO A CA 1
ATOM 632 C C . PRO A 1 80 ? -2.365 3.571 11.330 1.00 93.06 80 PRO A C 1
ATOM 634 O O . PRO A 1 80 ? -1.945 4.595 10.778 1.00 93.06 80 PRO A O 1
ATOM 637 N N . VAL A 1 81 ? -3.626 3.151 11.222 1.00 94.06 81 VAL A N 1
ATOM 638 C CA . VAL A 1 81 ? -4.691 3.868 10.510 1.00 94.06 81 VAL A CA 1
ATOM 639 C C . VAL A 1 81 ? -5.285 4.933 11.434 1.00 94.06 81 VAL A C 1
ATOM 641 O O . VAL A 1 81 ? -5.760 4.623 12.522 1.00 94.06 81 VAL A O 1
ATOM 644 N N . ILE A 1 82 ? -5.272 6.192 10.992 1.00 94.06 82 ILE A N 1
ATOM 645 C CA . ILE A 1 82 ? -5.866 7.337 11.699 1.00 94.06 82 ILE A CA 1
ATOM 646 C C . ILE A 1 82 ? -7.345 7.466 11.321 1.00 94.06 82 ILE A C 1
ATOM 648 O O . ILE A 1 82 ? -8.194 7.683 12.186 1.00 94.06 82 ILE A O 1
ATOM 652 N N . LYS A 1 83 ? -7.657 7.341 10.023 1.00 91.69 83 LYS A N 1
ATOM 653 C CA . LYS A 1 83 ? -9.028 7.380 9.494 1.00 91.69 83 LYS A CA 1
ATOM 654 C C . LYS A 1 83 ? -9.203 6.391 8.354 1.00 91.69 83 LYS A C 1
ATOM 656 O O . LYS A 1 83 ? -8.297 6.174 7.552 1.00 91.69 83 LYS A O 1
ATOM 661 N N . LEU A 1 84 ? -10.404 5.832 8.277 1.00 90.38 84 LEU A N 1
ATOM 662 C CA . LEU A 1 84 ? -10.791 4.821 7.307 1.00 90.38 84 LEU A CA 1
ATOM 663 C C . LEU A 1 84 ? -11.932 5.349 6.439 1.00 90.38 84 LEU A C 1
ATOM 665 O O . LEU A 1 84 ? -12.947 5.808 6.962 1.00 90.38 84 LEU A O 1
ATOM 669 N N . TYR A 1 85 ? -11.778 5.252 5.121 1.00 89.06 85 TYR A N 1
ATOM 670 C CA . TYR A 1 85 ? -12.804 5.613 4.144 1.00 89.06 85 TYR A CA 1
ATOM 671 C C . TYR A 1 85 ? -13.129 4.414 3.250 1.00 89.06 85 TYR A C 1
ATOM 673 O O . TYR A 1 85 ? -12.425 3.409 3.234 1.00 89.06 85 TYR A O 1
ATOM 681 N N . ALA A 1 86 ? -14.178 4.535 2.434 1.00 84.44 86 ALA A N 1
ATOM 682 C CA . ALA A 1 86 ? -14.635 3.446 1.566 1.00 84.44 86 ALA A CA 1
ATOM 683 C C . ALA A 1 86 ? -13.582 2.952 0.550 1.00 84.44 86 ALA A C 1
ATOM 685 O O . ALA A 1 86 ? -13.681 1.827 0.067 1.00 84.44 86 ALA A O 1
ATOM 686 N N . LYS A 1 87 ? -12.600 3.792 0.190 1.00 86.19 87 LYS A N 1
ATOM 687 C CA . LYS A 1 87 ? -11.593 3.488 -0.844 1.00 86.19 87 LYS A CA 1
ATOM 688 C C . LYS A 1 87 ? -10.142 3.728 -0.404 1.00 86.19 87 LYS A C 1
ATOM 690 O O . LYS A 1 87 ? -9.233 3.256 -1.080 1.00 86.19 87 LYS A O 1
ATOM 695 N N . TYR A 1 88 ? -9.909 4.472 0.675 1.00 90.12 88 TYR A N 1
ATOM 696 C CA . TYR A 1 88 ? -8.569 4.888 1.096 1.00 90.12 88 TYR A CA 1
ATOM 697 C C . TYR A 1 88 ? -8.477 5.048 2.619 1.00 90.12 88 TYR A C 1
ATOM 699 O O . TYR A 1 88 ? -9.496 5.033 3.311 1.00 90.12 88 TYR A O 1
ATOM 707 N N . PHE A 1 89 ? -7.252 5.195 3.123 1.00 91.94 89 PHE A N 1
ATOM 708 C CA . PHE A 1 89 ? -6.933 5.325 4.546 1.00 91.94 89 PHE A CA 1
ATOM 709 C C . PHE A 1 89 ? -6.032 6.537 4.760 1.00 91.94 89 PHE A C 1
ATOM 711 O O . PHE A 1 89 ? -5.106 6.750 3.976 1.00 91.94 89 PHE A O 1
ATOM 718 N N . ASP A 1 90 ? -6.257 7.262 5.851 1.00 93.56 90 ASP A N 1
ATOM 719 C CA . ASP A 1 90 ? -5.268 8.190 6.395 1.00 93.56 90 ASP A CA 1
ATOM 720 C C . ASP A 1 90 ? -4.404 7.404 7.385 1.00 93.56 90 ASP A C 1
ATOM 722 O O . ASP A 1 90 ? -4.932 6.777 8.307 1.00 93.56 90 ASP A O 1
ATOM 726 N N . ILE A 1 91 ? -3.085 7.414 7.198 1.00 93.31 91 ILE A N 1
ATOM 727 C CA . ILE A 1 91 ? -2.140 6.607 7.982 1.00 93.31 91 ILE A CA 1
ATOM 728 C C . ILE A 1 91 ? -1.040 7.477 8.578 1.00 93.31 91 ILE A C 1
ATOM 730 O O . ILE A 1 91 ? -0.665 8.496 8.000 1.00 93.31 91 ILE A O 1
ATOM 734 N N . SER A 1 92 ? -0.491 7.053 9.715 1.00 90.88 92 SER A N 1
ATOM 735 C CA . SER A 1 92 ? 0.729 7.654 10.257 1.00 90.88 92 SER A CA 1
ATOM 736 C C . SER A 1 92 ? 1.948 6.898 9.737 1.00 90.88 92 SER A C 1
ATOM 738 O O . SER A 1 92 ? 2.139 5.719 10.049 1.00 90.88 92 SER A O 1
ATOM 740 N N . ILE A 1 93 ? 2.765 7.565 8.926 1.00 87.25 93 ILE A N 1
ATOM 741 C CA . ILE A 1 93 ? 4.029 7.021 8.429 1.00 87.25 93 ILE A CA 1
ATOM 742 C C . ILE A 1 93 ? 5.134 7.495 9.370 1.00 87.25 93 ILE A C 1
ATOM 744 O O . ILE A 1 93 ? 5.284 8.690 9.607 1.00 87.25 93 ILE A O 1
ATOM 748 N N . LYS A 1 94 ? 5.910 6.554 9.910 1.00 77.12 94 LYS A N 1
ATOM 749 C CA . LYS A 1 94 ? 7.177 6.884 10.566 1.00 77.12 94 LYS A CA 1
ATOM 750 C C . LYS A 1 94 ? 8.212 7.036 9.461 1.00 77.12 94 LYS A C 1
ATOM 752 O O . LYS A 1 94 ? 8.395 6.091 8.695 1.00 77.12 94 LYS A O 1
ATOM 757 N N . GLU A 1 95 ? 8.842 8.201 9.348 1.00 64.88 95 GLU A N 1
ATOM 758 C CA . GLU A 1 95 ? 9.970 8.342 8.431 1.00 64.88 95 GLU A CA 1
ATOM 759 C C . GLU A 1 95 ? 11.078 7.375 8.846 1.00 64.88 95 GLU A C 1
ATOM 761 O O . GLU A 1 95 ? 11.458 7.296 10.016 1.00 64.88 95 GLU A O 1
ATOM 766 N N . VAL A 1 96 ? 11.547 6.595 7.878 1.00 60.59 96 VAL A N 1
ATOM 767 C CA . VAL A 1 96 ? 12.763 5.803 8.013 1.00 60.59 96 VAL A CA 1
ATOM 768 C C . VAL A 1 96 ? 13.897 6.756 7.644 1.00 60.59 96 VAL A C 1
ATOM 770 O O . VAL A 1 96 ? 14.047 7.083 6.468 1.00 60.59 96 VAL A O 1
ATOM 773 N N . SER A 1 97 ? 14.594 7.279 8.660 1.00 44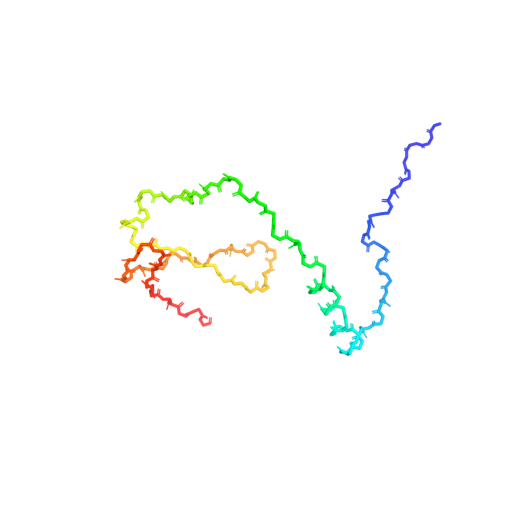.91 97 SER A N 1
ATOM 774 C CA . SER A 1 97 ? 15.835 8.053 8.494 1.00 44.91 97 SER A CA 1
ATOM 775 C C . SER A 1 97 ? 16.943 7.225 7.856 1.00 44.91 97 SER A C 1
ATOM 777 O O . SER A 1 97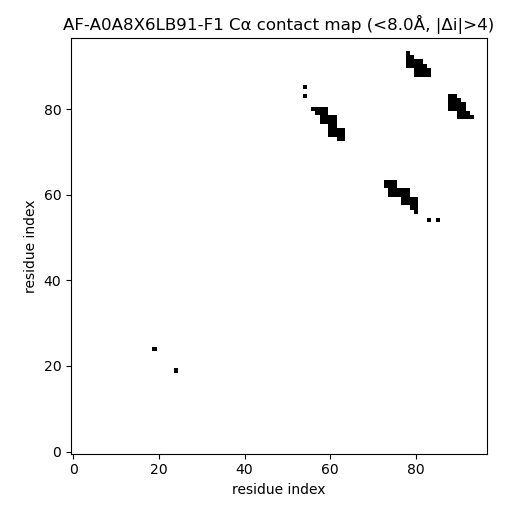 ? 16.991 6.002 8.128 1.00 44.91 97 SER A O 1
#

Radius of gyration: 23.12 Å; Cα contacts (8 Å, |Δi|>4): 50; chains: 1; bounding box: 45×51×44 Å

Foldseek 3Di:
DDDDDDPPDPVVPDDPDPDDDPVRVVVVVVVVVVVPDDDDPPVDPDDDDDDPCLQVDQWDWAADPDDDDPPPDRTHDTWGFPDDDPPDTDTDDDDDD

Mean predicted aligned error: 15.15 Å

Secondary structure (DSSP, 8-state):
------PPPGGGG--------HHHHHHHHHHHHHTPPP-----S--PPP--GGGGS-SEEEE---S---TT--SSEEEEEEEEE-SS-EEE-PPP--

Sequence (97 aa):
MVFGENLPLSGYLLHDSKLASPSSFVQICNTFTNLRPVQTSHHTKQKPFIFRDLATCTHVFVRTNSIRTSLQRFSEGPSPVIKLYAKYFDISIKEVS

pLDDT: mean 78.48, std 11.96, range [44.09, 94.06]

=== Feature glossary ===
Feature key, reading from the visual/contextual features back to the raw sequence:

Rendered structure images. Structure images are PyMOL renders from six orthogonal camera directions. Cartoon representation draws helices as coils and strands as arrows; sticks shows the backbone as bonds; surface shows the solvent-excluded envelope. Rainbow coloring maps sequence position to hue (blue→red, N→C); chain coloring assigns a distinct color per polypeptide.

Contact-map, Ramachandran, and PAE plots. Three diagnostic plots accompany the record. The Cα contact map visualizes the tertiary structure as a 2D adjacency matrix (8 Å cutoff, sequence-local contacts suppressed). The Ramachandran plot shows the distribution of backbone (φ, ψ) torsions, with points in the α and β basins reflecting secondary structure content. The PAE plot shows AlphaFold's inter-residue confidence as a color matrix.

InterPro / GO / CATH / organism. The annotation block draws on four external resources. InterPro: which protein families and domains the sequence belongs to. GO: standardized terms for what the protein does, what process it participates in, and where in the cell it acts. CATH: which structural fold it has in the CATH hierarchy. Organism: the species of origin.

Nearest PDB structures. Structural nearest neighbors (via Foldseek easy-search vs the PDB). Reported per hit: target PDB id, E-value, and alignment TM-score. A TM-score above ~0.5 is the conventional threshold for 'same fold'.

Predicted aligned error. Predicted aligned error is AlphaFold's pairwise confidence. Unlike pLDDT (per-residue), PAE is per-residue-pair and captures whether two parts of the structure are correctly placed relative to each other. Units are ångströms of expected positional error.

Solvent-accessible surface area. SASA measures how much of the protein is reachable by solvent. It is computed by rolling a water-sized probe over the atomic surface and summing the exposed area (Å²). Per-residue SASA distinguishes core (buried, low SASA) from surface (exposed, high SASA) residues; total SASA is a whole-molecule size measure.

B-factor. Crystallographic B-factors measure how much each atom's electron density is smeared out, in Å². They rise in mobile loops and surface residues and fall in the buried interior. In AlphaFold models this column is repurposed to hold pLDDT instead.

pLDDT. For AlphaFold models, the B-factor field carries pLDDT — the model's own estimate of local accuracy on a 0–100 scale. Regions with pLDDT<50 should be treated as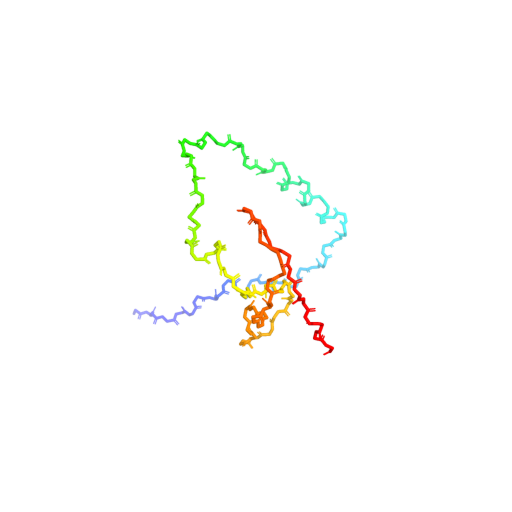 essentially unmodeled; they often correspond to intrinsically disordered segments.

Backbone torsions (φ/ψ). φ (phi) and ψ (psi) are the two rotatable backbone dihedrals per residue: φ is the C(i-1)–N–Cα–C torsion, ψ is the N–Cα–C–N(i+1) torsion, both in degrees on (−180°, 180°]. α-helical residues cluster near (−60°, −45°); β-strand residues near (−120°, +130°). A Ramachandran plot is simply a scatter of (φ, ψ) for every residue.

Radius of gyration, Cα contacts, bounding box. Radius of gyration (Rg) is the root-mean-square distance of Cα atoms from their centroid — a single number for overall size and compactness. A globular domain of N residues has Rg ≈ 2.2·N^0.38 Å; an extended or disordered chain has a much larger Rg. The Cα contact count is the number of residue pairs whose Cα atoms are within 8 Å and are more than four positions apart in sequence — a standard proxy for tertiary packing density. The bounding box is the smallest axis-aligned box enclosing all Cα atoms.

Secondary structure (3-state, P-SEA). Three-state secondary structure (P-SEA) collapses the eight DSSP classes into helix (a), strand (b), and coil (c). P-SEA assigns these from Cα geometry alone — distances and angles — without requiring backbone oxygens, so it works on any Cα trace.

Secondary structure (8-state, DSSP). Secondary structure is the local, repeating backbone conformation. DSSP classifies it into eight states by reading the hydrogen-bond network: three helix types (H, G, I), two β types (E, B), two non-regular types (T, S), and unstructured coil (-).

Foldseek 3Di. The Foldseek 3Di string encodes local tertiary geometry as a 20-letter alphabet — one character per residue — derived from the relative positions of nearby Cα atoms. Unlike the amino-acid sequence, 3Di is a direct function of the 3D structure, so two proteins with the same fold have similar 3Di strings even at low sequence identity.

mmCIF coordinates. Structure coordinates are given as an mmCIF _atom_site loop: one row per atom with element, residue name, chain id, sequence number, and x/y/z position in Å. Only the four main-chain atoms per residue are included here; side chains are omitted to keep the record compact.

Sequence. This is the polypeptide sequence — one letter per residue, N-terminus first. Length ranges from a few dozen residues for small domains to over a thousand for large multi-domain proteins.